Protein AF-A0A7W1DHR3-F1 (afdb_monomer_lite)

Foldseek 3Di:
DPPLQKFWFWKWKAAPPDIDIDIDIDSDPVVRQVVVCVVVVRIDIDTDPPRPPVPGDDDDDDDDDDDDDDDPDDDDDD

Secondary structure (DSSP, 8-state):
------B--EEEEEETTEEEEEE--BSSHHHHHHHHHHH-TTSEEEE-SS--GGGTS-----S---------------

Structure (mmCIF, N/CA/C/O backbone):
data_AF-A0A7W1DHR3-F1
#
_entry.id   AF-A0A7W1DHR3-F1
#
loop_
_atom_site.group_PDB
_atom_site.id
_atom_site.type_symbol
_atom_site.label_atom_id
_atom_site.label_alt_id
_atom_site.label_comp_id
_atom_site.label_asym_id
_atom_site.label_entity_id
_atom_site.label_seq_id
_atom_site.pdbx_PDB_ins_code
_atom_site.Cartn_x
_atom_site.Cartn_y
_atom_site.Cartn_z
_atom_site.occupancy
_atom_site.B_iso_or_equiv
_atom_site.auth_seq_id
_atom_site.auth_comp_id
_atom_site.auth_asym_id
_atom_site.auth_atom_id
_atom_site.pdbx_PDB_model_num
ATOM 1 N N . MET A 1 1 ? -27.258 6.287 11.084 1.00 42.19 1 MET A N 1
ATOM 2 C CA . MET A 1 1 ? -26.424 5.730 10.000 1.00 42.19 1 MET A CA 1
ATOM 3 C C . MET A 1 1 ? -25.103 5.332 10.631 1.00 42.19 1 MET A C 1
ATOM 5 O O . MET A 1 1 ? -24.396 6.212 11.103 1.00 42.19 1 MET A O 1
ATOM 9 N N . GLU A 1 2 ? -24.815 4.037 10.762 1.00 52.88 2 GLU A N 1
ATOM 10 C CA . GLU A 1 2 ? -23.505 3.599 11.254 1.00 52.88 2 GLU A CA 1
ATOM 11 C C . GLU A 1 2 ? -22.436 4.097 10.283 1.00 52.88 2 GLU A C 1
ATOM 13 O O . GLU A 1 2 ? -22.432 3.742 9.102 1.00 52.88 2 GLU A O 1
ATOM 18 N N . GLN A 1 3 ? -21.554 4.968 10.769 1.00 56.00 3 GLN A N 1
ATOM 19 C CA . GLN A 1 3 ? -20.354 5.366 10.052 1.00 56.00 3 GLN A CA 1
ATOM 20 C C . GLN A 1 3 ? -19.491 4.112 9.917 1.00 56.00 3 GLN A C 1
ATOM 22 O O . GLN A 1 3 ? -18.731 3.771 10.821 1.00 56.00 3 GLN A O 1
ATOM 27 N N . GLN A 1 4 ? -19.658 3.370 8.822 1.00 61.97 4 GLN A N 1
ATOM 28 C CA . GLN A 1 4 ? -18.803 2.228 8.531 1.00 61.97 4 GLN A CA 1
ATOM 29 C C . GLN A 1 4 ? -17.368 2.745 8.499 1.00 61.97 4 GLN A C 1
ATOM 31 O O . GLN A 1 4 ? -17.016 3.546 7.634 1.00 61.97 4 GLN A O 1
ATOM 36 N N . LYS A 1 5 ? -16.572 2.352 9.497 1.00 72.75 5 LYS A N 1
ATOM 37 C CA . LYS A 1 5 ? -15.231 2.885 9.735 1.00 72.75 5 LYS A CA 1
ATOM 38 C C . LYS A 1 5 ? -14.345 2.500 8.549 1.00 72.75 5 LYS A C 1
ATOM 40 O O . LYS A 1 5 ? -13.890 1.365 8.436 1.00 72.75 5 LYS A O 1
ATOM 45 N N . MET A 1 6 ? -14.181 3.42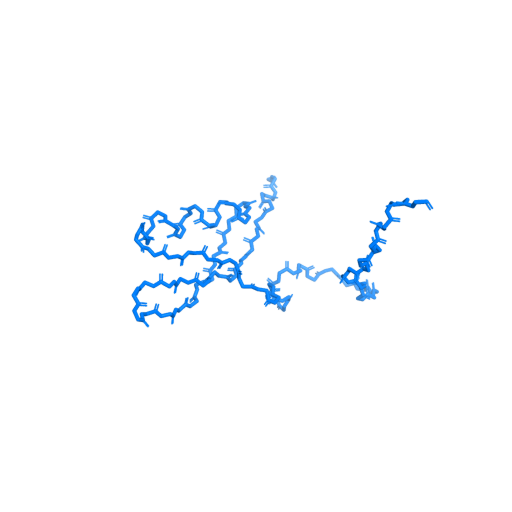7 7.613 1.00 82.88 6 MET A N 1
ATOM 46 C CA . MET A 1 6 ? -13.331 3.251 6.443 1.00 82.88 6 MET A CA 1
ATOM 47 C C . MET A 1 6 ? -11.906 3.649 6.806 1.00 82.88 6 MET A C 1
ATOM 49 O O . MET A 1 6 ? -11.676 4.714 7.372 1.00 82.88 6 MET A O 1
ATOM 53 N N . VAL A 1 7 ? -10.949 2.818 6.424 1.00 80.81 7 VAL A N 1
ATOM 54 C CA . VAL A 1 7 ? -9.528 3.145 6.455 1.00 80.81 7 VAL A CA 1
ATOM 55 C C . VAL A 1 7 ? -9.118 3.600 5.059 1.00 80.81 7 VAL A C 1
ATOM 57 O O . VAL A 1 7 ? -9.565 3.027 4.064 1.00 80.81 7 VAL A O 1
ATOM 60 N N . LYS A 1 8 ? -8.290 4.638 4.956 1.00 84.69 8 LYS A N 1
ATOM 61 C CA . LYS A 1 8 ? -7.528 4.885 3.719 1.00 84.69 8 LYS A CA 1
ATOM 62 C C . LYS A 1 8 ? -6.308 3.941 3.745 1.00 84.69 8 LYS A C 1
ATOM 64 O O . LYS A 1 8 ? -6.159 3.200 4.693 1.00 84.69 8 LYS A O 1
ATOM 69 N N . VAL A 1 9 ? -5.434 3.853 2.763 1.00 83.75 9 VAL A N 1
ATOM 70 C CA . VAL A 1 9 ? -4.109 3.204 2.881 1.00 83.75 9 VAL A CA 1
ATOM 71 C C . VAL A 1 9 ? -3.343 3.526 1.613 1.00 83.75 9 VAL A C 1
ATOM 73 O O . VAL A 1 9 ? -3.946 3.647 0.546 1.00 83.75 9 VAL A O 1
ATOM 76 N N . SER A 1 10 ? -2.023 3.633 1.720 1.00 89.44 10 SER A N 1
ATOM 77 C CA . SER A 1 10 ? -1.141 3.643 0.556 1.00 89.44 10 SER A CA 1
ATOM 78 C C . SER A 1 10 ? -0.646 2.223 0.299 1.00 89.44 10 SER A C 1
ATOM 80 O O . SER A 1 10 ? -0.125 1.561 1.201 1.00 89.44 10 SER A O 1
ATOM 82 N N . VAL A 1 11 ? -0.848 1.737 -0.921 1.00 90.44 11 VAL A N 1
ATOM 83 C CA . VAL A 1 11 ? -0.464 0.392 -1.351 1.00 90.44 11 VAL A CA 1
ATOM 84 C C . VAL A 1 11 ? 0.539 0.516 -2.487 1.00 90.44 11 VAL A C 1
ATOM 86 O O . VAL A 1 11 ? 0.263 1.178 -3.484 1.00 90.44 11 VAL A O 1
ATOM 89 N N . GLU A 1 12 ? 1.696 -0.119 -2.350 1.00 92.94 12 GLU A N 1
ATOM 90 C CA . GLU A 1 12 ? 2.661 -0.265 -3.434 1.00 92.94 12 GLU A CA 1
ATOM 91 C C . GLU A 1 12 ? 2.332 -1.509 -4.255 1.00 92.94 12 GLU A C 1
ATOM 93 O O . GLU A 1 12 ? 2.088 -2.589 -3.708 1.00 92.94 12 GLU A O 1
ATOM 98 N N . VAL A 1 13 ? 2.343 -1.338 -5.573 1.00 93.06 13 VAL A N 1
ATOM 99 C CA . VAL A 1 13 ? 2.202 -2.404 -6.560 1.00 93.06 13 VAL A CA 1
ATOM 100 C C . VAL A 1 13 ? 3.519 -2.535 -7.305 1.00 93.06 13 VAL A C 1
ATOM 102 O O . VAL A 1 13 ? 4.059 -1.551 -7.821 1.00 93.06 13 VAL A O 1
ATOM 105 N N . ARG A 1 14 ? 4.028 -3.763 -7.376 1.00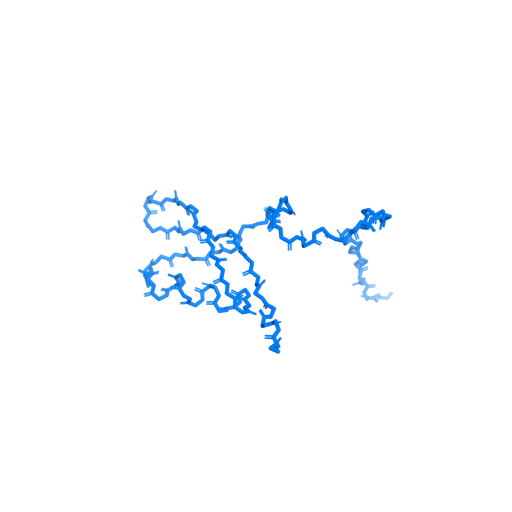 92.50 14 ARG A N 1
ATOM 106 C CA . ARG A 1 14 ? 5.211 -4.125 -8.157 1.00 92.50 14 ARG A CA 1
ATOM 107 C C . ARG A 1 14 ? 4.815 -5.148 -9.208 1.00 92.50 14 ARG A C 1
ATOM 109 O O . ARG A 1 14 ? 4.306 -6.206 -8.862 1.00 92.50 14 ARG A O 1
ATOM 116 N N . SER A 1 15 ? 5.056 -4.851 -10.480 1.00 87.31 15 SER A N 1
ATOM 117 C CA . SER A 1 15 ? 4.753 -5.760 -11.591 1.00 87.31 15 SER A CA 1
ATOM 118 C C . SER A 1 15 ? 5.884 -5.705 -12.610 1.00 87.31 15 SER A C 1
ATOM 120 O O . SER A 1 15 ? 6.000 -4.741 -13.368 1.00 87.31 15 SER A O 1
ATOM 122 N N . GLY A 1 16 ? 6.755 -6.716 -12.598 1.00 87.56 16 GLY A N 1
ATOM 123 C CA . GLY A 1 16 ? 7.997 -6.697 -13.371 1.00 87.56 16 GLY A CA 1
ATOM 124 C C . GLY A 1 16 ? 8.882 -5.510 -12.975 1.00 87.56 16 GLY A C 1
ATOM 125 O O . GLY A 1 16 ? 9.304 -5.392 -11.824 1.00 87.56 16 GLY A O 1
ATOM 126 N N . THR A 1 17 ? 9.144 -4.615 -13.926 1.00 90.69 17 THR A N 1
ATOM 127 C CA . THR A 1 17 ? 9.930 -3.387 -13.716 1.00 90.69 17 THR A CA 1
ATOM 128 C C . THR A 1 17 ? 9.096 -2.213 -13.193 1.00 90.69 17 THR A C 1
ATOM 130 O O . THR A 1 17 ? 9.663 -1.250 -12.677 1.00 90.69 17 THR A O 1
ATOM 133 N N . ALA A 1 18 ? 7.764 -2.281 -13.278 1.00 87.94 18 ALA A N 1
ATOM 134 C CA . ALA A 1 18 ? 6.883 -1.214 -12.822 1.00 87.94 18 ALA A CA 1
ATOM 135 C C . ALA A 1 18 ? 6.749 -1.219 -11.292 1.00 87.94 18 ALA A C 1
ATOM 137 O O . ALA A 1 18 ? 6.480 -2.258 -10.683 1.00 87.94 18 ALA A O 1
ATOM 138 N N . ARG A 1 19 ? 6.899 -0.039 -10.678 1.00 91.31 19 ARG A N 1
ATOM 139 C CA . ARG A 1 19 ? 6.672 0.201 -9.245 1.00 91.31 19 ARG A CA 1
ATOM 14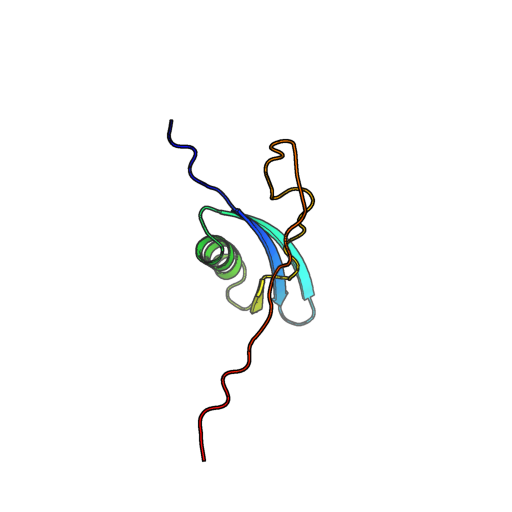0 C C . ARG A 1 19 ? 5.894 1.497 -9.075 1.00 91.31 19 ARG A C 1
ATOM 142 O O . ARG A 1 19 ? 6.368 2.551 -9.491 1.00 91.31 19 ARG A O 1
ATOM 149 N N . PHE A 1 20 ? 4.708 1.423 -8.484 1.00 87.00 20 PHE A N 1
ATOM 150 C CA . PHE A 1 20 ? 3.864 2.596 -8.253 1.00 87.00 20 PHE A CA 1
ATOM 151 C C . PHE A 1 20 ? 3.017 2.434 -6.991 1.00 87.00 20 PHE A C 1
ATOM 153 O O . PHE A 1 20 ? 2.850 1.331 -6.471 1.00 87.00 20 PHE A O 1
ATOM 160 N N . ARG A 1 21 ? 2.486 3.552 -6.486 1.00 89.81 21 ARG A N 1
ATOM 161 C CA . ARG A 1 21 ? 1.648 3.598 -5.283 1.00 89.81 21 ARG A CA 1
ATOM 162 C C . ARG A 1 21 ? 0.214 3.967 -5.634 1.00 89.81 21 ARG A C 1
ATOM 164 O O . ARG A 1 21 ? -0.022 4.792 -6.512 1.00 89.81 21 ARG A O 1
ATOM 171 N N . VAL A 1 22 ? -0.735 3.373 -4.921 1.00 87.44 22 VAL A N 1
ATOM 172 C CA . VAL A 1 22 ? -2.172 3.608 -5.071 1.00 87.44 22 VAL A CA 1
ATOM 173 C C . VAL A 1 22 ? -2.769 3.912 -3.702 1.00 87.44 22 VAL A C 1
ATOM 175 O O . VAL A 1 22 ? -2.590 3.146 -2.756 1.00 87.44 22 VAL A O 1
ATOM 178 N N . GLY A 1 23 ? -3.503 5.020 -3.598 1.00 87.56 23 GLY A N 1
ATOM 179 C CA . GLY A 1 23 ? -4.345 5.307 -2.439 1.00 87.56 23 GLY A CA 1
ATOM 180 C C . GLY A 1 23 ? -5.647 4.511 -2.513 1.00 87.56 23 GLY A C 1
ATOM 181 O O . GLY A 1 23 ? -6.331 4.534 -3.535 1.00 87.56 23 GLY A O 1
ATOM 182 N N . VAL A 1 24 ? -6.004 3.802 -1.443 1.00 87.69 24 VAL A N 1
ATOM 183 C CA . VAL A 1 24 ? -7.203 2.951 -1.399 1.00 87.69 24 VAL A CA 1
ATOM 184 C C . VAL A 1 24 ? -8.006 3.246 -0.145 1.00 87.69 24 VAL A C 1
ATOM 186 O O . VAL A 1 24 ? -7.452 3.271 0.946 1.00 87.69 24 VAL A O 1
ATOM 189 N N . GLN A 1 25 ? -9.320 3.420 -0.281 1.00 86.12 25 GLN A N 1
ATOM 190 C CA . GLN A 1 25 ? -10.239 3.467 0.853 1.00 86.12 25 GLN A CA 1
ATOM 191 C C . GLN A 1 25 ? -11.028 2.159 0.931 1.00 86.12 25 GLN A C 1
ATOM 193 O O . GLN A 1 25 ? -11.623 1.725 -0.055 1.00 86.12 25 GLN A O 1
ATOM 198 N N . ALA A 1 26 ? -11.021 1.512 2.093 1.00 86.50 26 ALA A N 1
ATOM 199 C CA . ALA A 1 26 ? -11.697 0.240 2.304 1.00 86.50 26 ALA A CA 1
ATOM 200 C C . ALA A 1 26 ? -12.129 0.068 3.762 1.00 86.50 26 ALA A C 1
ATOM 202 O O . ALA A 1 26 ? -11.676 0.777 4.652 1.00 86.50 26 ALA A O 1
ATOM 203 N N . ARG A 1 27 ? -12.967 -0.936 4.031 1.00 86.06 27 ARG A N 1
ATOM 204 C CA . ARG A 1 27 ? -13.390 -1.276 5.403 1.00 86.06 27 ARG A CA 1
ATOM 205 C C . ARG A 1 27 ? -12.259 -1.837 6.271 1.00 86.06 27 ARG A C 1
ATOM 207 O O . ARG A 1 27 ? -12.385 -1.903 7.485 1.00 86.06 27 ARG A O 1
ATOM 214 N N . SER A 1 28 ? -11.177 -2.305 5.653 1.00 85.94 28 SER A N 1
ATOM 215 C CA . SER A 1 28 ? -9.991 -2.809 6.344 1.00 85.94 28 SER A CA 1
ATOM 216 C C . SER A 1 28 ? -8.791 -2.842 5.403 1.00 85.94 28 SER A C 1
ATOM 218 O O . SER A 1 28 ? -8.950 -2.870 4.179 1.00 85.94 28 SER A O 1
ATOM 220 N N . ILE A 1 29 ? -7.588 -2.926 5.974 1.00 87.06 29 ILE A N 1
ATOM 221 C CA . ILE A 1 29 ? -6.343 -3.101 5.213 1.00 87.06 29 ILE A CA 1
ATOM 222 C C . ILE A 1 29 ? -6.402 -4.380 4.365 1.00 87.06 29 ILE A C 1
ATOM 224 O O . ILE A 1 29 ? -6.085 -4.356 3.179 1.00 87.06 29 ILE A O 1
ATOM 228 N N . ARG A 1 30 ? -6.895 -5.491 4.934 1.00 91.06 30 ARG A N 1
ATOM 229 C CA . ARG A 1 30 ? -7.064 -6.759 4.204 1.00 91.06 30 ARG A CA 1
ATOM 230 C C . ARG A 1 30 ? -7.989 -6.597 2.996 1.00 91.06 30 ARG A C 1
ATOM 232 O O . ARG A 1 30 ? -7.710 -7.147 1.932 1.00 91.06 30 ARG A O 1
ATOM 239 N N . LYS A 1 31 ? -9.074 -5.824 3.138 1.00 92.19 31 LYS A N 1
ATOM 240 C CA . LYS A 1 31 ? -9.987 -5.543 2.024 1.00 92.19 31 LYS A CA 1
ATOM 241 C C . LYS A 1 31 ? -9.322 -4.664 0.963 1.00 92.19 31 LYS A C 1
ATOM 243 O O . LYS A 1 31 ? -9.478 -4.967 -0.215 1.00 92.19 31 LYS A O 1
ATOM 248 N N . ALA A 1 32 ? -8.550 -3.651 1.359 1.00 91.00 32 ALA A N 1
ATOM 249 C CA . ALA A 1 32 ? -7.780 -2.827 0.427 1.00 91.00 32 ALA A CA 1
ATOM 250 C C . ALA A 1 32 ? -6.774 -3.662 -0.383 1.00 91.00 32 ALA A C 1
ATOM 252 O O . ALA A 1 32 ? -6.763 -3.586 -1.609 1.00 91.00 32 ALA A O 1
ATOM 253 N N . LEU A 1 33 ? -5.999 -4.527 0.279 1.00 91.81 33 LEU A N 1
ATOM 254 C CA . LEU A 1 33 ? -5.056 -5.429 -0.388 1.00 91.81 33 LEU A CA 1
ATOM 255 C C . LEU A 1 33 ? -5.759 -6.392 -1.348 1.00 91.81 33 LEU A C 1
ATOM 257 O O . LEU A 1 33 ? -5.309 -6.556 -2.474 1.00 91.81 33 LEU A O 1
ATOM 261 N N . SER A 1 34 ? -6.893 -6.976 -0.947 1.00 93.81 34 SER A N 1
ATOM 262 C CA . SER A 1 34 ? -7.689 -7.846 -1.825 1.00 93.81 34 SER A CA 1
ATOM 263 C C . SER A 1 34 ? -8.200 -7.107 -3.068 1.00 93.81 34 SER A C 1
ATOM 265 O O . SER A 1 34 ? -8.180 -7.670 -4.161 1.00 93.81 34 SER A O 1
ATOM 267 N N . MET A 1 35 ? -8.615 -5.843 -2.930 1.00 92.44 35 MET A N 1
ATOM 268 C CA . MET A 1 35 ? -9.062 -5.025 -4.063 1.00 92.44 35 MET A CA 1
ATOM 269 C C . MET A 1 35 ? -7.928 -4.727 -5.049 1.00 92.44 35 MET A C 1
ATOM 271 O O . MET A 1 35 ? -8.145 -4.789 -6.256 1.00 92.44 35 MET A O 1
ATOM 275 N N . VAL A 1 36 ? -6.728 -4.409 -4.554 1.00 92.88 36 VAL A N 1
ATOM 276 C CA . VAL A 1 36 ? -5.568 -4.127 -5.413 1.00 92.88 36 VAL A CA 1
ATOM 277 C C . VAL A 1 36 ? -5.007 -5.414 -6.018 1.00 92.88 36 VAL A C 1
ATOM 279 O O . VAL A 1 36 ? -4.777 -5.461 -7.221 1.00 92.88 36 VAL A O 1
ATOM 282 N N . GLY A 1 37 ? -4.875 -6.484 -5.232 1.00 92.94 37 GLY A N 1
ATOM 283 C CA . GLY A 1 37 ? -4.406 -7.791 -5.703 1.00 92.94 37 GLY A CA 1
ATOM 284 C C . GLY A 1 37 ? -5.298 -8.394 -6.788 1.00 92.94 37 GLY A C 1
ATOM 285 O O . GLY A 1 37 ? -4.791 -8.942 -7.757 1.00 92.94 37 GLY A O 1
ATOM 286 N N . GLY A 1 38 ? -6.620 -8.207 -6.702 1.00 92.88 38 GLY A N 1
ATOM 287 C CA . GLY A 1 38 ? -7.533 -8.622 -7.771 1.00 92.88 38 GLY A CA 1
ATOM 288 C C . GLY A 1 38 ? -7.320 -7.878 -9.098 1.00 92.88 38 GLY A C 1
ATOM 289 O O . GLY A 1 38 ? -7.594 -8.435 -10.155 1.00 92.88 38 GLY A O 1
ATOM 290 N N . ARG A 1 39 ? -6.817 -6.635 -9.063 1.00 90.00 39 ARG A N 1
ATOM 291 C CA . ARG A 1 39 ? -6.501 -5.841 -10.267 1.00 90.00 39 ARG A CA 1
ATOM 292 C C . ARG A 1 39 ? -5.108 -6.128 -10.823 1.00 90.00 39 ARG A C 1
ATOM 294 O O . ARG A 1 39 ? -4.893 -5.955 -12.017 1.00 90.00 39 ARG A O 1
ATOM 301 N N . TYR A 1 40 ? -4.186 -6.564 -9.970 1.00 89.38 40 TYR A N 1
ATOM 302 C CA . TYR A 1 40 ? -2.804 -6.874 -10.331 1.00 89.38 40 TYR A CA 1
ATOM 303 C C . TYR A 1 40 ? -2.452 -8.308 -9.903 1.00 89.38 40 TYR A C 1
ATOM 305 O O . TYR A 1 40 ? -1.630 -8.490 -9.009 1.00 89.38 40 TYR A O 1
ATOM 313 N N . PRO A 1 41 ? -3.056 -9.341 -10.522 1.00 85.25 41 PRO A N 1
ATOM 314 C CA . PRO A 1 41 ? -2.942 -10.730 -10.063 1.00 85.25 41 PRO A CA 1
ATOM 315 C C . PRO A 1 41 ? -1.532 -11.324 -10.201 1.00 85.25 41 PRO A C 1
ATOM 317 O O . PRO A 1 41 ? -1.196 -12.273 -9.502 1.00 85.25 41 PRO A O 1
ATOM 320 N N . GLN A 1 42 ? -0.707 -10.773 -11.095 1.00 87.44 42 GLN A N 1
ATOM 321 C CA . GLN A 1 42 ? 0.706 -11.144 -11.267 1.00 87.44 42 GLN A CA 1
ATOM 322 C C . GLN A 1 42 ? 1.663 -10.184 -10.541 1.00 87.44 42 GLN A C 1
ATOM 324 O O . GLN A 1 42 ? 2.879 -10.363 -10.595 1.00 87.44 42 GLN A O 1
ATOM 329 N N . GLY A 1 43 ? 1.122 -9.143 -9.903 1.00 84.62 43 GLY A N 1
ATOM 330 C CA . GLY A 1 43 ? 1.889 -8.129 -9.199 1.00 84.62 43 GLY A CA 1
ATOM 331 C C . GLY A 1 43 ? 1.984 -8.427 -7.708 1.00 84.62 43 GLY A C 1
ATOM 332 O O . GLY A 1 43 ? 1.051 -8.932 -7.086 1.00 84.62 43 GLY A O 1
ATOM 333 N N . GLU A 1 44 ? 3.109 -8.061 -7.111 1.00 91.44 44 GLU A N 1
ATOM 334 C CA . GLU A 1 44 ? 3.235 -8.024 -5.664 1.00 91.44 44 GLU A CA 1
ATOM 335 C C . GLU A 1 44 ? 2.565 -6.758 -5.119 1.00 91.44 44 GLU A C 1
ATOM 337 O O . GLU A 1 44 ? 2.791 -5.651 -5.614 1.00 91.44 44 GLU A O 1
ATOM 342 N N . VAL A 1 45 ? 1.751 -6.928 -4.077 1.00 91.06 45 VAL A N 1
ATOM 343 C CA . VAL A 1 45 ? 0.970 -5.857 -3.456 1.00 91.06 45 VAL A CA 1
ATOM 344 C C . VAL A 1 45 ? 1.322 -5.772 -1.976 1.00 91.06 45 VAL A C 1
ATOM 346 O O . VAL A 1 45 ? 1.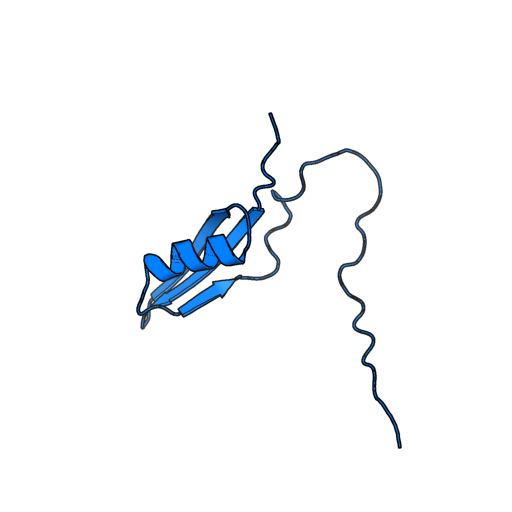115 -6.730 -1.230 1.00 91.06 45 VAL A O 1
ATOM 349 N N . ARG A 1 46 ? 1.836 -4.621 -1.534 1.00 90.19 46 ARG A N 1
ATOM 350 C CA . ARG A 1 46 ? 2.250 -4.395 -0.141 1.00 90.19 46 ARG A CA 1
ATOM 351 C C . ARG A 1 46 ? 1.718 -3.070 0.387 1.00 90.19 46 ARG A C 1
ATOM 353 O O . ARG A 1 46 ? 1.626 -2.089 -0.343 1.00 90.19 46 ARG A O 1
ATOM 360 N N . VAL A 1 47 ? 1.392 -3.028 1.676 1.00 87.88 47 VAL A N 1
ATOM 361 C CA . VAL A 1 47 ? 1.104 -1.759 2.362 1.00 87.88 47 VAL A CA 1
ATOM 362 C C . VAL A 1 47 ? 2.411 -1.005 2.559 1.00 87.88 47 VAL A C 1
ATOM 364 O O . VAL A 1 47 ? 3.409 -1.602 2.962 1.00 87.88 47 VAL A O 1
ATOM 367 N N . VAL A 1 48 ? 2.398 0.297 2.291 1.00 84.75 48 VAL A N 1
ATOM 368 C CA . VAL A 1 48 ? 3.533 1.177 2.579 1.00 84.75 48 VAL A CA 1
ATOM 369 C C . VAL A 1 48 ? 3.302 1.868 3.917 1.00 84.75 48 VAL A C 1
ATOM 371 O O . VAL A 1 48 ? 2.236 2.444 4.139 1.00 84.75 48 VAL A O 1
ATOM 374 N N . PHE A 1 49 ? 4.311 1.807 4.789 1.00 71.25 49 PHE A N 1
ATOM 375 C CA . PHE A 1 49 ? 4.352 2.519 6.065 1.00 71.25 49 PHE A CA 1
ATOM 376 C C . PHE A 1 49 ? 5.358 3.690 6.021 1.00 71.25 49 PHE A C 1
ATOM 378 O O . PHE A 1 49 ? 6.365 3.576 5.319 1.00 71.25 49 PHE A O 1
ATOM 385 N N . PRO A 1 50 ? 5.124 4.778 6.785 1.00 59.84 50 PRO A N 1
ATOM 386 C CA . PRO A 1 50 ? 3.924 5.019 7.584 1.00 59.84 50 PRO A CA 1
ATOM 387 C C . PRO A 1 50 ? 2.704 5.217 6.677 1.00 59.84 50 PRO A C 1
ATOM 389 O O . PRO A 1 50 ? 2.806 5.745 5.573 1.00 59.84 50 PRO A O 1
ATOM 392 N N . ILE A 1 51 ? 1.541 4.742 7.122 1.00 61.88 51 ILE A N 1
ATOM 393 C CA . ILE A 1 51 ? 0.285 5.134 6.486 1.00 61.88 51 ILE A CA 1
ATOM 394 C C . ILE A 1 51 ? 0.209 6.646 6.699 1.00 61.88 51 ILE A C 1
ATOM 396 O O . ILE A 1 51 ? 0.055 7.057 7.845 1.00 61.88 51 ILE A O 1
ATOM 400 N N . GLU A 1 52 ? 0.415 7.437 5.640 1.00 52.56 52 GLU A N 1
ATOM 401 C CA . GLU A 1 52 ? 0.445 8.906 5.691 1.00 52.56 52 GLU A CA 1
ATOM 402 C C . GLU A 1 52 ? -0.651 9.424 6.634 1.00 52.56 52 GLU A C 1
ATOM 404 O O . GLU A 1 52 ? -1.853 9.295 6.374 1.00 52.56 52 GLU A O 1
ATOM 409 N N . SER A 1 53 ? -0.220 9.924 7.793 1.00 53.00 53 SER A N 1
ATOM 410 C CA . SER A 1 53 ? -1.075 10.226 8.943 1.00 53.00 53 SER A CA 1
ATOM 411 C C . SER A 1 53 ? -1.849 11.533 8.771 1.00 53.00 53 SER A C 1
ATOM 413 O O . SER A 1 53 ? -2.852 11.741 9.452 1.00 53.00 53 SER A O 1
ATOM 415 N N . SER A 1 54 ? -1.443 12.370 7.812 1.00 50.12 54 SER A N 1
ATOM 416 C CA . SER A 1 54 ? -1.974 13.712 7.539 1.00 50.12 54 SER A CA 1
ATOM 417 C C . SER A 1 54 ? -3.390 13.754 6.940 1.00 50.12 54 SER A C 1
ATOM 419 O O . SER A 1 54 ? -3.888 14.829 6.628 1.00 50.12 54 SER A O 1
ATOM 421 N N . GLY A 1 55 ? -4.079 12.617 6.794 1.00 50.41 55 GLY A N 1
ATOM 422 C CA . GLY A 1 55 ? -5.464 12.582 6.292 1.00 50.41 55 GLY A CA 1
ATOM 423 C C . GLY A 1 55 ? -6.295 11.382 6.751 1.00 50.41 55 GLY A C 1
ATOM 424 O O . GLY A 1 55 ? -7.298 11.037 6.107 1.00 50.41 55 GLY A O 1
ATOM 425 N N . PHE A 1 56 ? -5.838 10.715 7.814 1.00 48.00 56 PHE A N 1
ATOM 426 C CA . PHE A 1 56 ? -6.365 9.436 8.292 1.00 48.00 56 PHE A CA 1
ATOM 427 C C . PHE A 1 56 ? -6.978 9.498 9.684 1.00 48.00 56 PHE A C 1
ATOM 429 O O . PHE A 1 56 ? -7.947 8.793 9.969 1.00 48.00 56 PHE A O 1
ATOM 436 N N . PHE A 1 57 ? -6.427 10.353 10.539 1.00 50.12 57 PHE A N 1
ATOM 437 C CA . PHE A 1 57 ? -7.089 10.735 11.768 1.00 50.12 57 PHE A CA 1
ATOM 438 C C . PHE A 1 57 ? -8.121 11.798 11.402 1.00 50.12 57 PHE A C 1
ATOM 440 O O . PHE A 1 57 ? -7.785 12.825 10.820 1.00 50.12 57 PHE A O 1
ATOM 447 N N . VAL A 1 58 ? -9.393 11.509 11.674 1.00 48.00 58 VAL A N 1
ATOM 448 C CA . VAL A 1 58 ? -10.408 12.559 11.768 1.00 48.00 58 VAL A CA 1
ATOM 449 C C . VAL A 1 58 ? -9.914 13.480 12.882 1.00 48.00 58 VAL A C 1
ATOM 451 O O . VAL A 1 58 ? -9.675 12.994 13.987 1.00 48.00 58 VAL A O 1
ATOM 454 N N . GLU A 1 59 ? -9.668 14.755 12.580 1.00 45.81 59 GLU A N 1
ATOM 455 C CA . GLU A 1 59 ? -9.377 15.746 13.614 1.00 45.81 59 GLU A CA 1
ATOM 456 C C . GLU A 1 59 ? -10.566 15.784 14.581 1.00 45.81 59 GLU A C 1
ATOM 458 O O . GLU A 1 59 ? -11.630 16.298 14.246 1.00 45.81 59 GLU A O 1
ATOM 463 N N . GLU A 1 60 ? -10.388 15.239 15.783 1.00 44.97 60 GLU A N 1
ATOM 464 C CA . GLU A 1 60 ? -11.011 15.830 16.960 1.00 44.97 60 GLU A CA 1
ATOM 465 C C . GLU A 1 60 ? -9.945 16.635 17.706 1.00 44.97 60 GLU A C 1
ATOM 467 O O . GLU A 1 60 ? -8.793 16.196 17.813 1.00 44.97 60 GLU A O 1
ATOM 472 N N . PRO A 1 61 ? -10.293 17.842 18.180 1.00 51.28 61 PRO A N 1
ATOM 473 C CA . PRO A 1 61 ? -9.322 18.757 18.729 1.00 51.28 61 PRO A CA 1
ATOM 474 C C . PRO A 1 61 ? -8.866 18.299 20.116 1.00 51.28 61 PRO A C 1
ATOM 476 O O . PRO A 1 61 ? -9.659 17.972 20.996 1.00 51.28 61 PRO A O 1
ATOM 479 N N . SER A 1 62 ? -7.561 18.444 20.314 1.00 47.75 62 SER A N 1
ATOM 480 C CA . SER A 1 62 ? -6.842 18.513 21.585 1.00 47.75 62 SER A CA 1
ATOM 481 C C . SER A 1 62 ? -6.128 17.249 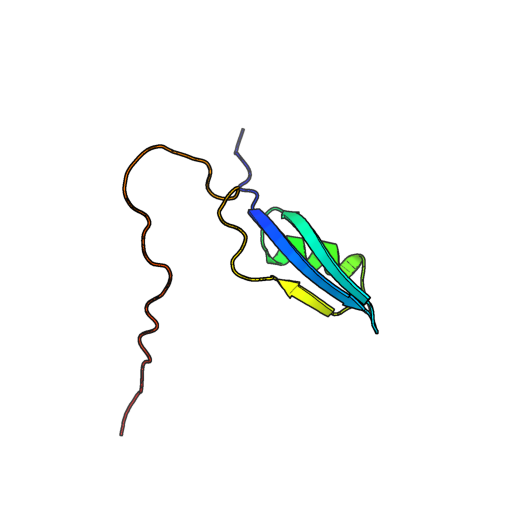22.078 1.00 47.75 62 SER A C 1
ATOM 483 O O . SER A 1 62 ? -6.666 16.155 22.217 1.00 47.75 62 SER A O 1
ATOM 485 N N . ALA A 1 63 ? -4.875 17.529 22.438 1.00 45.84 63 ALA A N 1
ATOM 486 C CA . ALA A 1 63 ? -4.008 16.811 23.354 1.00 45.84 63 ALA A CA 1
ATOM 487 C C . ALA A 1 63 ? -3.309 15.539 22.839 1.00 45.84 63 ALA A C 1
ATOM 489 O O . ALA A 1 63 ? -3.776 14.410 22.972 1.00 45.84 63 ALA A O 1
ATOM 490 N N . LEU A 1 64 ? -2.056 15.794 22.438 1.00 42.12 64 LEU A N 1
ATOM 491 C CA . LEU A 1 64 ? -0.888 14.921 22.560 1.00 42.12 64 LEU A CA 1
ATOM 492 C C . LEU A 1 64 ? -0.866 13.705 21.633 1.00 42.12 64 LEU A C 1
ATOM 494 O O . LEU A 1 64 ? -1.442 12.652 21.904 1.00 42.12 64 LEU A O 1
ATOM 498 N N . ALA A 1 65 ? -0.076 13.863 20.567 1.00 46.81 65 ALA A N 1
ATOM 499 C CA . ALA A 1 65 ? 0.528 12.771 19.824 1.00 46.81 65 ALA A CA 1
ATOM 500 C C . ALA A 1 65 ? 1.082 11.723 20.801 1.00 46.81 65 ALA A C 1
ATOM 502 O O . ALA A 1 65 ? 1.893 12.033 21.675 1.00 46.81 65 ALA A O 1
ATOM 503 N N . ARG A 1 66 ? 0.606 10.486 20.667 1.00 46.25 66 ARG A N 1
ATOM 504 C CA . ARG A 1 66 ? 1.014 9.357 21.505 1.00 46.25 66 ARG A CA 1
ATOM 505 C C . ARG A 1 66 ? 1.894 8.442 20.667 1.00 46.25 66 ARG A C 1
ATOM 507 O O . ARG A 1 66 ? 1.574 8.156 19.516 1.00 46.25 66 ARG A O 1
ATOM 514 N N . ILE A 1 67 ? 3.010 8.035 21.256 1.00 42.03 67 ILE A N 1
ATOM 515 C CA . ILE A 1 67 ? 4.061 7.211 20.654 1.00 42.03 67 ILE A CA 1
ATOM 516 C C . ILE A 1 67 ? 3.473 5.900 20.100 1.00 42.03 67 ILE A C 1
ATOM 518 O O . ILE A 1 67 ? 2.711 5.220 20.786 1.00 42.03 67 ILE A O 1
ATOM 522 N N . VAL A 1 68 ? 3.854 5.534 18.871 1.00 41.00 68 VAL A N 1
ATOM 523 C CA . VAL A 1 68 ? 3.525 4.246 18.244 1.00 41.00 68 VAL A CA 1
ATOM 524 C C . VAL A 1 68 ? 4.725 3.313 18.397 1.00 41.00 68 VAL A C 1
ATOM 526 O O . VAL A 1 68 ? 5.688 3.420 17.646 1.00 41.00 68 VAL A O 1
ATOM 529 N N . GLY A 1 69 ? 4.627 2.397 19.364 1.00 37.19 69 GLY A N 1
ATOM 530 C CA . GLY A 1 69 ? 5.465 1.201 19.474 1.00 37.19 69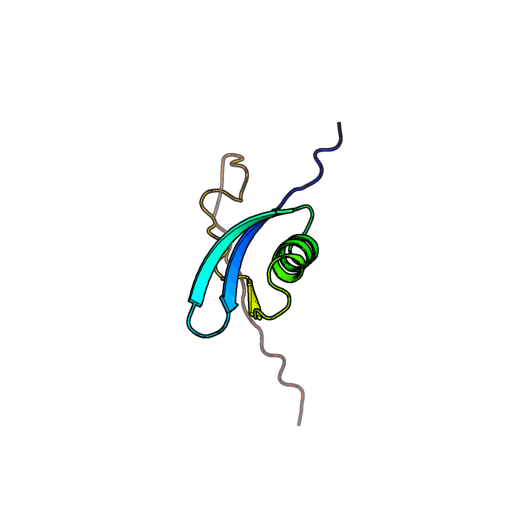 GLY A CA 1
ATOM 531 C C . GLY A 1 69 ? 6.704 1.350 20.354 1.00 37.19 69 GLY A C 1
ATOM 532 O O . GLY A 1 69 ? 7.722 1.875 19.924 1.00 37.19 69 GLY A O 1
ATOM 533 N N . THR A 1 70 ? 6.651 0.799 21.567 1.00 41.53 70 THR A N 1
ATOM 534 C CA . THR A 1 70 ? 7.849 0.261 22.221 1.00 41.53 70 THR A CA 1
ATOM 535 C C . THR A 1 70 ? 7.790 -1.251 22.060 1.00 41.53 70 THR A C 1
ATOM 537 O O . THR A 1 70 ? 6.966 -1.915 22.690 1.00 41.53 70 THR A O 1
ATOM 540 N N . GLU A 1 71 ? 8.617 -1.802 21.181 1.00 42.12 71 GLU A N 1
ATOM 541 C CA . GLU A 1 71 ? 8.875 -3.237 21.161 1.00 42.12 71 GLU A CA 1
ATOM 542 C C . GLU A 1 71 ? 9.647 -3.611 22.437 1.00 42.12 71 GLU A C 1
ATOM 544 O O . GLU A 1 71 ? 10.826 -3.305 22.588 1.00 42.12 71 GLU A O 1
ATOM 549 N N . GLN A 1 72 ? 8.971 -4.225 23.411 1.00 40.03 72 GLN A N 1
ATOM 550 C CA . GLN A 1 72 ? 9.657 -4.972 24.462 1.00 40.03 72 GLN A CA 1
ATOM 551 C C . GLN A 1 72 ? 9.903 -6.373 23.913 1.00 40.03 72 GLN A C 1
ATOM 553 O O . GLN A 1 72 ? 8.987 -7.191 23.837 1.00 40.03 72 GLN A O 1
ATOM 558 N N . ALA A 1 73 ? 11.138 -6.625 23.481 1.00 42.97 73 ALA A N 1
ATOM 559 C CA . ALA A 1 73 ? 11.601 -7.965 23.168 1.00 42.97 73 ALA A CA 1
ATOM 560 C C . ALA A 1 73 ? 11.498 -8.828 24.435 1.00 42.97 73 ALA A C 1
ATOM 562 O O . ALA A 1 73 ? 12.252 -8.655 25.391 1.00 42.97 73 ALA A O 1
ATOM 563 N N . HIS A 1 74 ? 10.536 -9.746 24.434 1.00 42.56 74 HIS A N 1
ATOM 564 C CA . HIS A 1 74 ? 10.504 -10.884 25.341 1.00 42.56 74 HIS A CA 1
ATOM 565 C C . HIS A 1 74 ? 11.618 -11.837 24.906 1.00 42.56 74 HIS A C 1
ATOM 567 O O . HIS A 1 74 ? 11.466 -12.560 23.923 1.00 42.56 74 HIS A O 1
ATOM 573 N N . GLN A 1 75 ? 12.766 -11.790 25.582 1.00 40.47 75 GLN A N 1
ATOM 574 C CA . GLN A 1 75 ? 13.699 -12.913 25.571 1.00 40.47 75 GLN A CA 1
ATOM 575 C C . GLN A 1 75 ? 13.380 -13.802 26.767 1.00 40.47 75 GLN A C 1
ATOM 577 O O . GLN A 1 75 ? 13.606 -13.446 27.922 1.00 40.47 75 GLN A O 1
ATOM 582 N N . GLU A 1 76 ? 12.814 -14.957 26.446 1.00 43.16 76 GLU A N 1
ATOM 583 C CA . GLU A 1 76 ? 12.594 -16.077 27.345 1.00 43.16 76 GLU A CA 1
ATOM 584 C C . GLU A 1 76 ? 13.903 -16.873 27.514 1.00 43.16 76 GLU A C 1
ATOM 586 O O . GLU A 1 76 ? 14.472 -17.344 26.534 1.00 43.16 76 GLU A O 1
ATOM 591 N N . ALA A 1 77 ? 14.324 -16.987 28.778 1.00 39.50 77 ALA A N 1
ATOM 592 C CA . ALA A 1 77 ? 15.019 -18.093 29.452 1.00 39.50 77 ALA A CA 1
ATOM 593 C C . ALA A 1 77 ? 16.353 -18.677 28.921 1.00 39.50 77 ALA A C 1
ATOM 595 O O . ALA A 1 77 ? 16.431 -19.254 27.837 1.00 39.50 77 ALA A O 1
ATOM 596 N N . ALA A 1 78 ? 17.338 -18.720 29.830 1.00 44.22 78 ALA A N 1
ATOM 597 C CA . ALA A 1 78 ? 18.036 -19.948 30.230 1.00 44.22 78 ALA A CA 1
ATOM 598 C C . ALA A 1 78 ? 18.398 -19.867 31.722 1.00 44.22 78 ALA A C 1
ATOM 600 O O . ALA A 1 78 ? 18.888 -18.792 32.139 1.00 44.22 78 ALA A O 1
#

Radius of gyration: 16.92 Å; chains: 1; bounding box: 44×39×44 Å

pLDDT: mean 70.74, std 20.95, range [37.19, 93.81]

Sequence (78 aa):
MEQQKMVKVSVEVRSGTARFRVGVQARSIRKALSMVGGRYPQGEVRVVFPIESSGFFVEEPSALARIVGTEQAHQEAA